Protein AF-A0A0S7EI94-F1 (afdb_monomer_lite)

Foldseek 3Di:
DAWEWDWDADAQKIKIFTHDPPDDDPPDDAQKWKWKDWLNHTDDIGSDRMDMDGCVVQAVIWMKMWIDGPPDIHIHDTDGDPHDHDFDDWDWDWDDDPNDIDIDTHGPPGPPPDDDDDDDDD

Structure (mmCIF, N/CA/C/O backbone):
data_AF-A0A0S7EI94-F1
#
_entry.id   AF-A0A0S7EI94-F1
#
loop_
_atom_site.group_PDB
_atom_site.id
_atom_site.type_symbol
_atom_site.label_atom_id
_atom_site.label_alt_id
_atom_site.label_comp_id
_atom_site.label_asym_id
_atom_site.label_entity_id
_atom_site.label_seq_id
_atom_site.pdbx_PDB_ins_code
_atom_site.Cartn_x
_atom_site.Cartn_y
_atom_site.Cartn_z
_atom_site.occupancy
_atom_site.B_iso_or_equiv
_atom_site.auth_seq_id
_atom_site.auth_comp_id
_atom_site.auth_asym_id
_atom_site.auth_atom_id
_atom_site.pdbx_PDB_model_num
ATOM 1 N N . MET A 1 1 ? 12.373 -4.201 -20.415 1.00 71.88 1 MET A N 1
ATOM 2 C CA . MET A 1 1 ? 11.201 -4.974 -19.938 1.00 71.88 1 MET A CA 1
ATOM 3 C C . MET A 1 1 ? 10.356 -4.086 -19.045 1.00 71.88 1 MET A C 1
ATOM 5 O O . MET A 1 1 ? 10.904 -3.179 -18.431 1.00 71.88 1 MET A O 1
ATOM 9 N N . LYS A 1 2 ? 9.044 -4.328 -18.988 1.00 90.31 2 LYS A N 1
ATOM 10 C CA . LYS A 1 2 ? 8.137 -3.613 -18.084 1.00 90.31 2 LYS A CA 1
ATOM 11 C C . LYS A 1 2 ? 8.452 -3.987 -16.623 1.00 90.31 2 LYS A C 1
ATOM 13 O O . LYS A 1 2 ? 8.572 -5.184 -16.357 1.00 90.31 2 LYS A O 1
ATOM 18 N N . PRO A 1 3 ? 8.615 -3.025 -15.697 1.00 94.88 3 PRO A N 1
ATOM 19 C CA . PRO A 1 3 ? 8.836 -3.340 -14.291 1.00 94.88 3 PRO A CA 1
ATOM 20 C C . PRO A 1 3 ? 7.562 -3.894 -13.641 1.00 94.88 3 PRO A C 1
ATOM 22 O O . PRO A 1 3 ? 6.445 -3.619 -14.080 1.00 94.88 3 PRO A O 1
ATOM 25 N N . THR A 1 4 ? 7.744 -4.663 -12.574 1.00 96.44 4 THR A N 1
ATOM 26 C CA . THR A 1 4 ? 6.676 -5.243 -11.757 1.00 96.44 4 THR A CA 1
ATOM 27 C C . THR A 1 4 ? 6.612 -4.523 -10.420 1.00 96.44 4 THR A C 1
ATOM 29 O O . THR A 1 4 ? 7.624 -4.388 -9.734 1.00 96.44 4 THR A O 1
ATOM 32 N N . LEU A 1 5 ? 5.419 -4.073 -10.043 1.00 96.44 5 LEU A N 1
ATOM 33 C CA . LEU A 1 5 ? 5.176 -3.480 -8.738 1.00 96.44 5 LEU A CA 1
ATOM 34 C C . LEU A 1 5 ? 4.792 -4.574 -7.737 1.00 96.44 5 LEU A C 1
ATOM 36 O O . LEU A 1 5 ? 3.815 -5.288 -7.943 1.00 96.44 5 LEU A O 1
ATOM 40 N N . ASN A 1 6 ? 5.540 -4.670 -6.643 1.00 96.69 6 ASN A N 1
ATOM 41 C CA . ASN A 1 6 ? 5.264 -5.553 -5.516 1.00 96.69 6 ASN A CA 1
ATOM 42 C C . ASN A 1 6 ? 4.826 -4.733 -4.299 1.00 96.69 6 ASN A C 1
ATOM 44 O O . ASN A 1 6 ? 5.319 -3.624 -4.087 1.00 96.69 6 ASN A O 1
ATOM 48 N N . ILE A 1 7 ? 3.907 -5.279 -3.502 1.00 96.19 7 ILE A N 1
ATOM 49 C CA . ILE A 1 7 ? 3.304 -4.603 -2.347 1.00 96.19 7 ILE A CA 1
ATOM 50 C C . ILE A 1 7 ? 3.431 -5.504 -1.120 1.00 96.19 7 ILE A C 1
ATOM 52 O O . ILE A 1 7 ? 2.994 -6.652 -1.149 1.00 96.19 7 ILE A O 1
ATOM 56 N N . THR A 1 8 ? 3.959 -4.956 -0.028 1.00 96.00 8 THR A N 1
ATOM 57 C CA . THR A 1 8 ? 4.065 -5.638 1.266 1.00 96.00 8 THR A CA 1
ATOM 58 C C . THR A 1 8 ? 3.458 -4.772 2.365 1.00 96.00 8 THR A C 1
ATOM 60 O O . THR A 1 8 ? 3.820 -3.606 2.510 1.00 96.00 8 THR A O 1
ATOM 63 N N . CYS A 1 9 ? 2.564 -5.341 3.173 1.00 93.69 9 CYS A N 1
ATOM 64 C CA . CYS A 1 9 ? 1.968 -4.656 4.321 1.00 93.69 9 CYS A CA 1
ATOM 65 C C . CYS A 1 9 ? 2.840 -4.846 5.574 1.00 93.69 9 CYS A C 1
ATOM 67 O O . CYS A 1 9 ? 3.188 -5.975 5.917 1.00 93.69 9 CYS A O 1
ATOM 69 N N . GLN A 1 10 ? 3.177 -3.760 6.272 1.00 90.19 10 GLN A N 1
ATOM 70 C CA . GLN A 1 10 ? 3.973 -3.767 7.503 1.00 90.19 10 GLN A CA 1
ATOM 71 C C . GLN A 1 10 ? 3.299 -2.907 8.576 1.00 90.19 10 GLN A C 1
ATOM 73 O O . GLN A 1 10 ? 3.543 -1.707 8.671 1.00 90.19 10 GLN A O 1
ATOM 78 N N . ALA A 1 11 ? 2.460 -3.527 9.410 1.00 84.88 11 ALA A N 1
ATOM 79 C CA . ALA A 1 11 ? 1.685 -2.833 10.440 1.00 84.88 11 ALA A CA 1
ATOM 80 C C . ALA A 1 11 ? 0.888 -1.642 9.861 1.00 84.88 11 ALA A C 1
ATOM 82 O O . ALA A 1 11 ? -0.055 -1.857 9.108 1.00 84.88 11 ALA A O 1
ATOM 83 N N . SER A 1 12 ? 1.254 -0.402 10.199 1.00 85.81 12 SER A N 1
ATOM 84 C CA . SER A 1 12 ? 0.624 0.831 9.697 1.00 85.81 12 SER A CA 1
ATOM 85 C C . SER A 1 12 ? 1.245 1.375 8.403 1.00 85.81 12 SER A C 1
ATOM 87 O O . SER A 1 12 ? 0.871 2.454 7.939 1.00 85.81 12 SER A O 1
ATOM 89 N N . GLU A 1 13 ? 2.220 0.673 7.832 1.00 93.06 13 GLU A N 1
ATOM 90 C CA . GLU A 1 13 ? 2.931 1.062 6.618 1.00 93.06 13 GLU A CA 1
ATOM 91 C C . GLU A 1 13 ? 2.695 0.066 5.478 1.00 93.06 13 GLU A C 1
ATOM 93 O O . GLU A 1 13 ? 2.433 -1.122 5.678 1.00 93.06 13 GLU A O 1
ATOM 98 N N . VAL A 1 14 ? 2.837 0.563 4.256 1.00 95.31 14 VAL A N 1
ATOM 99 C CA . VAL A 1 14 ? 2.880 -0.211 3.020 1.00 95.31 14 VAL A CA 1
ATOM 100 C C . VAL A 1 14 ? 4.228 0.036 2.367 1.00 95.31 14 VAL A C 1
ATOM 102 O O . VAL A 1 14 ? 4.662 1.182 2.214 1.00 95.31 14 VAL A O 1
ATOM 105 N N . VAL A 1 15 ? 4.900 -1.045 1.988 1.00 96.62 15 VAL A N 1
ATOM 106 C CA . VAL A 1 15 ? 6.159 -1.013 1.249 1.00 96.62 15 VAL A CA 1
ATOM 107 C C . VAL A 1 15 ? 5.873 -1.412 -0.189 1.00 96.62 15 VAL A C 1
ATOM 109 O O . VAL A 1 15 ? 5.463 -2.539 -0.460 1.00 96.62 15 VAL A O 1
ATOM 112 N N . PHE A 1 16 ? 6.103 -0.481 -1.105 1.00 96.62 16 PHE A N 1
ATOM 113 C CA . PHE A 1 16 ? 6.061 -0.719 -2.538 1.00 96.62 16 PHE A CA 1
ATOM 114 C C . PHE A 1 16 ? 7.476 -1.003 -3.036 1.00 96.62 16 PHE A C 1
ATOM 116 O O . PHE A 1 16 ? 8.393 -0.260 -2.693 1.00 96.62 16 PHE A O 1
ATOM 123 N N . THR A 1 17 ? 7.664 -2.030 -3.862 1.00 96.38 17 THR A N 1
ATOM 124 C CA . THR A 1 17 ? 8.963 -2.388 -4.453 1.00 96.38 17 THR A CA 1
ATOM 125 C C . THR A 1 17 ? 8.829 -2.511 -5.964 1.00 96.38 17 THR A C 1
ATOM 127 O O . THR A 1 17 ? 7.969 -3.235 -6.459 1.00 96.38 17 THR A O 1
ATOM 130 N N . CYS A 1 18 ? 9.682 -1.804 -6.702 1.00 95.00 18 CYS A N 1
ATOM 131 C CA . CYS A 1 18 ? 9.663 -1.775 -8.158 1.00 95.00 18 CYS A CA 1
ATOM 132 C C . CYS A 1 18 ? 10.709 -2.741 -8.726 1.00 95.00 18 CYS A C 1
ATOM 134 O O . CYS A 1 18 ? 11.880 -2.402 -8.887 1.00 95.00 18 CYS A O 1
ATOM 136 N N . SER A 1 19 ? 10.298 -3.970 -9.013 1.00 92.62 19 SER A N 1
ATOM 137 C CA . SER A 1 19 ? 11.186 -5.023 -9.498 1.00 92.62 19 SER A CA 1
ATOM 138 C C . SER A 1 19 ? 11.362 -4.950 -11.014 1.00 92.62 19 SER A C 1
ATOM 140 O O . SER A 1 19 ? 10.397 -4.841 -11.767 1.00 92.62 19 SER A O 1
ATOM 142 N N . HIS A 1 20 ? 12.600 -5.054 -11.486 1.00 87.81 20 HIS A N 1
ATOM 143 C CA . HIS A 1 20 ? 12.937 -5.116 -12.909 1.00 87.81 20 HIS A CA 1
ATOM 144 C C . HIS A 1 20 ? 14.135 -6.051 -13.119 1.00 87.81 20 HIS A C 1
ATOM 146 O O . HIS A 1 20 ? 14.827 -6.393 -12.161 1.00 87.81 20 HIS A O 1
ATOM 152 N N . ASN A 1 21 ? 14.337 -6.509 -14.355 1.00 82.00 21 ASN A N 1
ATOM 153 C CA . ASN A 1 21 ? 15.425 -7.411 -14.731 1.00 82.00 21 ASN A CA 1
ATOM 154 C C . ASN A 1 21 ? 16.240 -6.773 -15.874 1.00 82.00 21 ASN A C 1
ATOM 156 O O . ASN A 1 21 ? 15.625 -6.415 -16.888 1.00 82.00 21 ASN A O 1
ATOM 160 N N . PRO A 1 22 ? 17.578 -6.651 -15.761 1.00 75.44 22 PRO A N 1
ATOM 161 C CA . PRO A 1 22 ? 18.427 -7.022 -14.619 1.00 75.44 22 PRO A CA 1
ATOM 162 C C . PRO A 1 22 ? 18.276 -6.073 -13.426 1.00 75.44 22 PRO A C 1
ATOM 164 O O . PRO A 1 22 ? 18.252 -4.856 -13.600 1.00 75.44 22 PRO A O 1
ATOM 167 N N . GLN A 1 23 ? 18.226 -6.622 -12.207 1.00 72.25 23 GLN A N 1
ATOM 168 C CA . GLN A 1 23 ? 18.414 -5.793 -11.015 1.00 72.25 23 GLN A CA 1
ATOM 169 C C . GLN A 1 23 ? 19.837 -5.217 -11.021 1.00 72.25 23 GLN A C 1
ATOM 171 O O . GLN A 1 23 ? 20.759 -5.890 -11.490 1.00 72.25 23 GLN A O 1
ATOM 176 N N . PRO A 1 24 ? 20.033 -3.985 -10.519 1.00 67.19 24 PRO A N 1
ATOM 177 C CA . PRO A 1 24 ? 21.371 -3.432 -10.388 1.00 67.19 24 PRO A CA 1
ATOM 178 C C . PRO A 1 24 ? 22.190 -4.324 -9.448 1.00 67.19 24 PRO A C 1
ATOM 180 O O . PRO A 1 24 ? 21.876 -4.436 -8.267 1.00 67.19 24 PRO A O 1
ATOM 183 N N . ASP A 1 25 ? 23.212 -4.976 -9.998 1.00 61.69 25 ASP A N 1
ATOM 184 C CA . ASP A 1 25 ? 24.304 -5.568 -9.227 1.00 61.69 25 ASP A CA 1
ATOM 185 C C . ASP A 1 25 ? 25.191 -4.421 -8.708 1.00 61.69 25 ASP A C 1
ATOM 187 O O . ASP A 1 25 ? 25.255 -3.360 -9.340 1.00 61.69 25 ASP A O 1
ATOM 191 N N . ASP A 1 26 ? 25.916 -4.616 -7.603 1.00 59.00 26 ASP A N 1
ATOM 192 C CA . ASP A 1 26 ? 26.781 -3.596 -6.967 1.00 59.00 26 ASP A CA 1
ATOM 193 C C . ASP A 1 26 ? 27.885 -3.057 -7.912 1.00 59.00 26 ASP A C 1
ATOM 195 O O . ASP A 1 26 ? 28.641 -2.134 -7.593 1.00 59.00 26 ASP A O 1
ATOM 199 N N . ARG A 1 27 ? 27.984 -3.610 -9.125 1.00 54.12 27 ARG A N 1
ATOM 200 C CA . ARG A 1 27 ? 28.914 -3.233 -10.185 1.00 54.12 27 ARG A CA 1
ATOM 201 C C . ARG A 1 27 ? 28.225 -2.388 -11.264 1.00 54.12 27 ARG A C 1
ATOM 203 O O . ARG A 1 27 ? 27.767 -2.888 -12.282 1.00 54.12 27 ARG A O 1
ATOM 210 N N . LYS A 1 28 ? 28.264 -1.070 -11.049 1.00 55.22 28 LYS A N 1
ATOM 211 C CA . LYS A 1 28 ? 28.383 -0.001 -12.066 1.00 55.22 28 LYS A CA 1
ATOM 212 C C . LYS A 1 28 ? 27.455 -0.106 -13.296 1.00 55.22 28 LYS A C 1
ATOM 214 O O . LYS A 1 28 ? 27.926 -0.045 -14.430 1.00 55.22 28 LYS A O 1
ATOM 219 N N . TYR A 1 29 ? 26.143 -0.179 -13.080 1.00 57.03 29 TYR A N 1
ATOM 220 C CA . TYR A 1 29 ? 25.169 0.197 -14.114 1.00 57.03 29 TYR A CA 1
ATOM 221 C C . TYR A 1 29 ? 25.014 1.724 -14.184 1.00 57.03 29 TYR A C 1
ATOM 223 O O . TYR A 1 29 ? 25.197 2.419 -13.181 1.00 57.03 29 TYR A O 1
ATOM 231 N N . ASP A 1 30 ? 24.676 2.247 -15.370 1.00 63.47 30 ASP A N 1
ATOM 232 C CA . ASP A 1 30 ? 24.168 3.614 -15.544 1.00 63.47 30 ASP A CA 1
ATOM 233 C C . ASP A 1 30 ? 23.153 3.943 -14.445 1.00 63.47 30 ASP A C 1
ATOM 235 O O . ASP A 1 30 ? 22.328 3.096 -14.114 1.00 63.47 30 ASP A O 1
ATOM 239 N N . THR A 1 31 ? 23.201 5.154 -13.880 1.00 75.50 31 THR A N 1
ATOM 240 C CA . THR A 1 31 ? 22.317 5.576 -12.782 1.00 75.50 31 THR A CA 1
ATOM 241 C C . THR A 1 31 ? 20.852 5.273 -13.112 1.00 75.50 31 THR A C 1
ATOM 243 O O . THR A 1 31 ? 20.227 5.980 -13.908 1.00 75.50 31 THR A O 1
ATOM 246 N N . ILE A 1 32 ? 20.318 4.205 -12.514 1.00 85.38 32 ILE A N 1
ATOM 247 C CA . ILE A 1 32 ? 18.911 3.826 -12.621 1.00 85.38 32 ILE A CA 1
ATOM 248 C C . ILE A 1 32 ? 18.123 4.741 -11.693 1.00 85.38 32 ILE A C 1
ATOM 250 O O . ILE A 1 32 ? 18.463 4.888 -10.519 1.00 85.38 32 ILE A O 1
ATOM 254 N N . ASN A 1 33 ? 17.062 5.339 -12.223 1.00 90.00 33 ASN A N 1
ATOM 255 C CA . ASN A 1 33 ? 16.144 6.167 -11.460 1.00 90.00 33 ASN A CA 1
ATOM 256 C C . ASN A 1 33 ? 14.772 5.505 -11.395 1.00 90.00 33 ASN A C 1
ATOM 258 O O . ASN A 1 33 ? 14.291 4.936 -12.379 1.00 90.00 33 ASN A O 1
ATOM 262 N N . TYR A 1 34 ? 14.144 5.638 -10.234 1.00 93.31 34 TYR A N 1
ATOM 263 C CA . TYR A 1 34 ? 12.805 5.165 -9.940 1.00 93.31 34 TYR A CA 1
ATOM 264 C C . TYR A 1 34 ? 11.906 6.372 -9.708 1.00 93.31 34 TYR A C 1
ATOM 266 O O . TYR A 1 34 ? 12.133 7.181 -8.803 1.00 93.31 34 TYR A O 1
ATOM 274 N N . LYS A 1 35 ? 10.853 6.484 -10.512 1.00 95.38 35 LYS A N 1
ATOM 275 C CA . LYS A 1 35 ? 9.775 7.446 -10.288 1.00 95.38 35 LYS A CA 1
ATOM 276 C C . LYS A 1 35 ? 8.558 6.704 -9.772 1.00 95.38 35 LYS A C 1
ATOM 278 O O . LYS A 1 35 ? 8.189 5.661 -10.305 1.00 95.38 35 LYS A O 1
ATOM 283 N N . TRP A 1 36 ? 7.924 7.268 -8.762 1.00 96.75 36 TRP A N 1
ATOM 284 C CA . TRP A 1 36 ? 6.736 6.713 -8.136 1.00 96.75 36 TRP A CA 1
ATOM 285 C C . TRP A 1 36 ? 5.551 7.613 -8.411 1.00 96.75 36 TRP A C 1
ATOM 287 O O . TRP A 1 36 ? 5.650 8.837 -8.288 1.00 96.75 36 TRP A O 1
ATOM 297 N N . PHE A 1 37 ? 4.432 6.993 -8.752 1.00 96.88 37 PHE A N 1
ATOM 298 C CA . PHE A 1 37 ? 3.202 7.673 -9.106 1.00 96.88 37 PHE A CA 1
ATOM 299 C C . PHE A 1 37 ? 2.069 7.169 -8.229 1.00 96.88 37 PHE A C 1
ATOM 301 O O . PHE A 1 37 ? 1.951 5.968 -7.997 1.00 96.88 37 PHE A O 1
ATOM 308 N N . GLN A 1 38 ? 1.228 8.091 -7.785 1.00 96.12 38 GLN A N 1
ATOM 309 C CA . GLN A 1 38 ? -0.005 7.818 -7.065 1.00 96.12 38 GLN A CA 1
ATOM 310 C C . GLN A 1 38 ? -1.126 8.570 -7.770 1.00 96.12 38 GLN A C 1
ATOM 312 O O . GLN A 1 38 ? -1.036 9.785 -7.940 1.00 96.12 38 GLN A O 1
ATOM 317 N N . ASN A 1 39 ? -2.152 7.846 -8.219 1.00 94.75 39 ASN A N 1
ATOM 318 C CA . ASN A 1 39 ? -3.213 8.394 -9.068 1.00 94.75 39 ASN A CA 1
ATOM 319 C C . ASN A 1 39 ? -2.647 9.195 -10.261 1.00 94.75 39 ASN A C 1
ATOM 321 O O . ASN A 1 39 ? -2.985 10.357 -10.475 1.00 94.75 39 ASN A O 1
ATOM 325 N N . ASP A 1 40 ? -1.670 8.589 -10.946 1.00 92.50 40 ASP A N 1
ATOM 326 C CA . ASP A 1 40 ? -0.901 9.154 -12.067 1.00 92.50 40 ASP A CA 1
ATOM 327 C C . ASP A 1 40 ? -0.092 10.429 -11.793 1.00 92.50 40 ASP A C 1
ATOM 329 O O . ASP A 1 40 ? 0.640 10.897 -12.666 1.00 92.50 40 ASP A O 1
ATOM 333 N N . SER A 1 41 ? -0.113 10.935 -10.562 1.00 94.81 41 SER A N 1
ATOM 334 C CA . SER A 1 41 ? 0.694 12.073 -10.134 1.00 94.81 41 SER A CA 1
ATOM 335 C C . SER A 1 41 ? 2.024 11.596 -9.559 1.00 94.81 41 SER A C 1
ATOM 337 O O . SER A 1 41 ? 2.062 10.686 -8.730 1.00 94.81 41 SER A O 1
ATOM 339 N N . MET A 1 42 ? 3.134 12.201 -9.989 1.00 95.00 42 MET A N 1
ATOM 340 C CA . MET A 1 42 ? 4.460 11.854 -9.474 1.00 95.00 42 MET A CA 1
ATOM 341 C C . MET A 1 42 ? 4.596 12.292 -8.012 1.00 95.00 42 MET A C 1
ATOM 343 O O . MET A 1 42 ? 4.432 13.466 -7.693 1.00 95.00 42 MET A O 1
ATOM 347 N N . ILE A 1 43 ? 4.941 11.350 -7.137 1.00 94.44 43 ILE A N 1
ATOM 348 C CA . ILE A 1 43 ? 5.091 11.573 -5.690 1.00 94.44 43 ILE A CA 1
ATOM 349 C C . ILE A 1 43 ? 6.524 11.379 -5.190 1.00 94.44 43 ILE A C 1
ATOM 351 O O . ILE A 1 43 ? 6.832 11.730 -4.052 1.00 94.44 43 ILE A O 1
ATOM 355 N N . SER A 1 44 ? 7.394 10.778 -6.002 1.00 92.25 44 SER A N 1
ATOM 356 C CA . SER A 1 44 ? 8.808 10.590 -5.679 1.00 92.25 44 SER A CA 1
ATOM 357 C C . SER A 1 44 ? 9.622 10.329 -6.946 1.00 92.25 44 SER A C 1
ATOM 359 O O . SER A 1 44 ? 9.128 9.709 -7.887 1.00 92.25 44 SER A O 1
ATOM 361 N N . ASN A 1 45 ? 10.875 10.778 -6.952 1.00 89.31 45 ASN A N 1
ATOM 362 C CA . ASN A 1 45 ? 11.874 10.485 -7.976 1.00 89.31 45 ASN A CA 1
ATOM 363 C C . ASN A 1 45 ? 13.222 10.287 -7.275 1.00 89.31 45 ASN A C 1
ATOM 365 O O . ASN A 1 45 ? 13.807 11.258 -6.791 1.00 89.31 45 ASN A O 1
ATOM 369 N N . ARG A 1 46 ? 13.651 9.033 -7.127 1.00 83.06 46 ARG A N 1
ATOM 370 C CA . ARG A 1 46 ? 14.810 8.646 -6.312 1.00 83.06 46 ARG A CA 1
ATOM 371 C C . ARG A 1 46 ? 15.518 7.426 -6.898 1.00 83.06 46 ARG A C 1
ATOM 373 O O . ARG A 1 46 ? 15.057 6.828 -7.864 1.00 83.06 46 ARG A O 1
ATOM 380 N N . THR A 1 47 ? 16.642 7.045 -6.305 1.00 83.62 47 THR A N 1
ATOM 381 C CA . THR A 1 47 ? 17.394 5.839 -6.678 1.00 83.62 47 THR A CA 1
ATOM 382 C C . THR A 1 47 ? 16.956 4.599 -5.896 1.00 83.62 47 THR A C 1
ATOM 384 O O . THR A 1 47 ? 17.407 3.498 -6.211 1.00 83.62 47 THR A O 1
ATOM 387 N N . GLU A 1 48 ? 16.074 4.736 -4.897 1.00 87.62 48 GLU A N 1
ATOM 388 C CA . GLU A 1 48 ? 15.617 3.586 -4.123 1.00 87.62 48 GLU A CA 1
ATOM 389 C C . GLU A 1 48 ? 14.569 2.766 -4.886 1.00 87.62 48 GLU A C 1
ATOM 391 O O . GLU A 1 48 ? 13.544 3.274 -5.348 1.00 87.62 48 GLU A O 1
ATOM 396 N N . ILE A 1 49 ? 14.804 1.454 -4.932 1.00 91.81 49 ILE A N 1
ATOM 397 C CA . ILE A 1 49 ? 13.894 0.463 -5.520 1.00 91.81 49 ILE A CA 1
ATOM 398 C C . ILE A 1 49 ? 12.579 0.313 -4.741 1.00 91.81 49 ILE A C 1
ATOM 400 O O . ILE A 1 49 ? 11.604 -0.223 -5.270 1.00 91.81 49 ILE A O 1
ATOM 404 N N . SER A 1 50 ? 12.543 0.779 -3.489 1.00 94.38 50 SER A N 1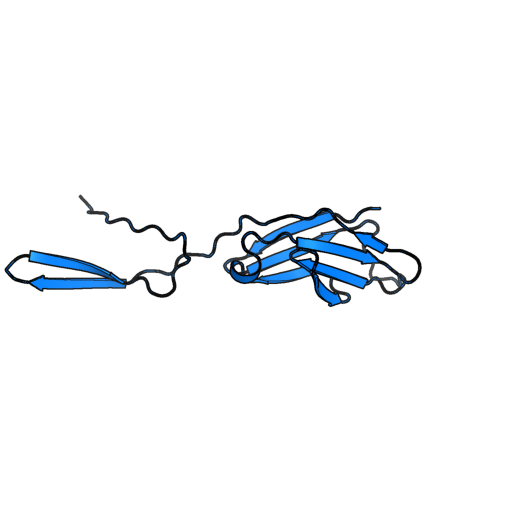
ATOM 405 C CA . SER A 1 50 ? 11.392 0.647 -2.600 1.00 94.38 50 SER A CA 1
ATOM 406 C C . SER A 1 50 ? 10.961 1.990 -2.021 1.00 94.38 50 SER A C 1
ATOM 408 O O . SER A 1 50 ? 11.797 2.806 -1.641 1.00 94.38 50 SER A O 1
ATOM 410 N N . MET A 1 51 ? 9.650 2.182 -1.882 1.00 94.81 51 MET A N 1
ATOM 411 C CA . MET A 1 51 ? 9.033 3.345 -1.247 1.00 94.81 51 MET A CA 1
ATOM 412 C C . MET A 1 51 ? 8.109 2.891 -0.115 1.00 94.81 51 MET A C 1
ATOM 414 O O . MET A 1 51 ? 7.255 2.027 -0.310 1.00 94.81 51 MET A O 1
ATOM 418 N N . LYS A 1 52 ? 8.254 3.507 1.062 1.00 95.12 52 LYS A N 1
ATOM 419 C CA . LYS A 1 52 ? 7.358 3.300 2.206 1.00 95.12 52 LYS A CA 1
ATOM 420 C C . LYS A 1 52 ? 6.334 4.425 2.305 1.00 95.12 52 LYS A C 1
ATOM 422 O O . LYS A 1 52 ? 6.686 5.590 2.119 1.00 95.12 52 LYS A O 1
ATOM 427 N N . ARG A 1 53 ? 5.085 4.081 2.613 1.00 94.31 53 ARG A N 1
ATOM 428 C CA . ARG A 1 53 ? 3.972 5.015 2.852 1.00 94.31 53 ARG A CA 1
ATOM 429 C C . ARG A 1 53 ? 3.106 4.522 3.998 1.00 94.31 53 ARG A C 1
ATOM 431 O O . ARG A 1 53 ? 3.077 3.326 4.268 1.00 94.31 53 ARG A O 1
ATOM 438 N N . LYS A 1 54 ? 2.369 5.418 4.653 1.00 92.25 54 LYS A N 1
ATOM 439 C CA . LYS A 1 54 ? 1.323 4.988 5.592 1.00 92.25 54 LYS A CA 1
ATOM 440 C C . LYS A 1 54 ? 0.170 4.349 4.822 1.00 92.25 54 LYS A C 1
ATOM 442 O O . LYS A 1 54 ? -0.157 4.794 3.720 1.00 92.25 54 LYS A O 1
ATOM 447 N N . VAL A 1 55 ? -0.484 3.357 5.426 1.00 91.12 55 VAL A N 1
ATOM 448 C CA . VAL A 1 55 ? -1.678 2.715 4.846 1.00 91.12 55 VAL A CA 1
ATOM 449 C C . VAL A 1 55 ? -2.736 3.769 4.505 1.00 91.12 55 VAL A C 1
ATOM 451 O O . VAL A 1 55 ? -3.220 3.797 3.377 1.00 91.12 55 VAL A O 1
ATOM 454 N N . ALA A 1 56 ? -3.019 4.703 5.420 1.00 88.12 56 ALA A N 1
ATOM 455 C CA . ALA A 1 56 ? -4.003 5.764 5.199 1.00 88.12 56 ALA A CA 1
ATOM 456 C C . ALA A 1 56 ? -3.681 6.698 4.012 1.00 88.12 56 ALA A C 1
ATOM 458 O O . ALA A 1 56 ? -4.592 7.184 3.352 1.00 88.12 56 ALA A O 1
ATOM 459 N N . GLU A 1 57 ? -2.400 6.932 3.701 1.00 90.38 57 GLU A N 1
ATOM 460 C CA . GLU A 1 57 ? -1.983 7.838 2.615 1.00 90.38 57 GLU A CA 1
ATOM 461 C C . GLU A 1 57 ? -2.209 7.248 1.220 1.00 90.38 57 GLU A C 1
ATOM 463 O O . GLU A 1 57 ? -2.274 7.993 0.245 1.00 90.38 57 GLU A O 1
ATOM 468 N N . THR A 1 58 ? -2.278 5.919 1.112 1.00 91.88 58 THR A N 1
ATOM 469 C CA . THR A 1 58 ? -2.344 5.197 -0.172 1.00 91.88 58 THR A CA 1
ATOM 470 C C . THR A 1 58 ? -3.572 4.289 -0.298 1.00 91.88 58 THR A C 1
ATOM 472 O O . THR A 1 58 ? -3.766 3.649 -1.333 1.00 91.88 58 THR A O 1
ATOM 475 N N . LYS A 1 59 ? -4.458 4.297 0.710 1.00 89.50 59 LYS A N 1
ATOM 476 C CA . LYS A 1 59 ? -5.700 3.515 0.750 1.00 89.50 59 LYS A CA 1
ATOM 477 C C . LYS A 1 59 ? -6.569 3.827 -0.467 1.00 89.50 59 LYS A C 1
ATOM 479 O O . LYS A 1 59 ? -6.938 4.975 -0.690 1.00 89.50 59 LYS A O 1
ATOM 484 N N . ASN A 1 60 ? -6.917 2.790 -1.231 1.00 89.50 60 ASN A N 1
ATOM 485 C CA . ASN A 1 60 ? -7.717 2.879 -2.461 1.00 89.50 60 ASN A CA 1
ATOM 486 C C . ASN A 1 60 ? -7.122 3.778 -3.562 1.00 89.50 60 ASN A C 1
ATOM 488 O O . ASN A 1 60 ? -7.835 4.153 -4.490 1.00 89.50 60 ASN A O 1
ATOM 492 N N . LEU A 1 61 ? -5.833 4.124 -3.485 1.00 93.94 61 LEU A N 1
ATOM 493 C CA . LEU A 1 61 ? -5.177 4.972 -4.475 1.00 93.94 61 LEU A CA 1
ATOM 494 C C . LEU A 1 61 ? -4.235 4.117 -5.332 1.00 93.94 61 LEU A C 1
ATOM 496 O O . LEU A 1 61 ? -3.382 3.416 -4.782 1.00 93.94 61 LEU A O 1
ATOM 500 N N . PRO A 1 62 ? -4.382 4.130 -6.671 1.00 96.94 62 PRO A N 1
ATOM 501 C CA . PRO A 1 62 ? -3.549 3.316 -7.543 1.00 96.94 62 PRO A CA 1
ATOM 502 C C . PRO A 1 62 ? -2.112 3.838 -7.537 1.00 96.94 62 PRO A C 1
ATOM 504 O O . PRO A 1 62 ? -1.874 5.036 -7.711 1.00 96.94 62 PRO A O 1
ATOM 507 N N . VAL A 1 63 ? -1.156 2.929 -7.366 1.00 97.44 63 VAL A N 1
ATOM 508 C CA . VAL A 1 63 ? 0.280 3.214 -7.354 1.00 97.44 63 VAL A CA 1
ATOM 509 C C . VAL A 1 63 ? 0.947 2.512 -8.528 1.00 97.44 63 VAL A C 1
ATOM 511 O O . VAL A 1 63 ? 0.653 1.353 -8.802 1.00 97.44 63 VAL A O 1
ATOM 514 N N . SER A 1 64 ? 1.864 3.194 -9.211 1.00 97.25 64 SER A N 1
ATOM 515 C CA . SER A 1 64 ? 2.760 2.602 -10.215 1.00 97.25 64 SER A CA 1
ATOM 516 C C . SER A 1 64 ? 4.175 3.148 -10.071 1.00 97.25 64 SER A C 1
ATOM 518 O O . SER A 1 64 ? 4.402 4.201 -9.468 1.00 97.25 64 SER A O 1
ATOM 520 N N . CYS A 1 65 ? 5.140 2.426 -10.633 1.00 96.69 65 CYS A N 1
ATOM 521 C CA . CYS A 1 65 ? 6.529 2.854 -10.691 1.00 96.69 65 CYS A CA 1
ATOM 522 C C . CYS A 1 65 ? 7.034 2.905 -12.136 1.00 96.69 65 CYS A C 1
ATOM 524 O O . CYS A 1 65 ? 6.640 2.100 -12.975 1.00 96.69 65 CYS A O 1
ATOM 526 N N . GLU A 1 66 ? 7.921 3.848 -12.433 1.00 95.50 66 GLU A N 1
ATOM 527 C CA . GLU A 1 66 ? 8.679 3.915 -13.681 1.00 95.50 66 GLU A CA 1
ATOM 528 C C . GLU A 1 66 ? 10.160 3.740 -13.371 1.00 95.50 66 GLU A C 1
ATOM 530 O O . GLU A 1 66 ? 10.702 4.428 -12.506 1.00 95.50 66 GLU A O 1
ATOM 535 N N . VAL A 1 67 ? 10.804 2.828 -14.093 1.00 93.31 67 VAL A N 1
ATOM 536 C CA . VAL A 1 67 ? 12.246 2.587 -14.019 1.00 93.31 67 VAL A CA 1
ATOM 537 C C . VAL A 1 67 ? 12.866 3.088 -15.308 1.00 93.31 67 VAL A C 1
ATOM 539 O O . VAL A 1 67 ? 12.382 2.757 -16.392 1.00 93.31 67 VAL A O 1
ATOM 542 N N . GLY A 1 68 ? 13.938 3.866 -15.209 1.00 90.19 68 GLY A N 1
ATOM 543 C CA . GLY A 1 68 ? 14.645 4.346 -16.389 1.00 90.19 68 GLY A CA 1
ATOM 544 C C . GLY A 1 68 ? 16.108 4.682 -16.150 1.00 90.19 68 GLY A C 1
ATOM 545 O O . GLY A 1 68 ? 16.558 4.850 -15.018 1.00 90.19 68 GLY A O 1
ATOM 546 N N . ASN A 1 69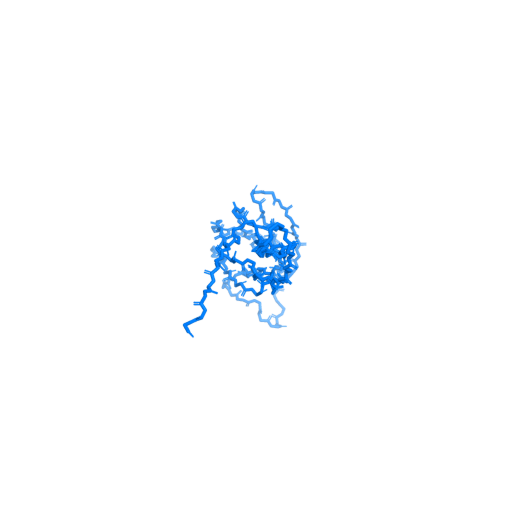 ? 16.838 4.798 -17.252 1.00 86.81 69 ASN A N 1
ATOM 547 C CA . ASN A 1 69 ? 18.208 5.298 -17.325 1.00 86.81 69 ASN A CA 1
ATOM 548 C C . ASN A 1 69 ? 18.255 6.520 -18.265 1.00 86.81 69 ASN A C 1
ATOM 550 O O . ASN A 1 69 ? 17.219 7.076 -18.628 1.00 86.81 69 ASN A O 1
ATOM 554 N N . LYS A 1 70 ? 19.451 6.957 -18.678 1.00 84.44 70 LYS A N 1
ATOM 555 C CA . LYS A 1 70 ? 19.610 8.099 -19.602 1.00 84.44 70 LYS A CA 1
ATOM 556 C C . LYS A 1 70 ? 19.020 7.868 -21.001 1.00 84.44 70 LYS A C 1
ATOM 558 O O . LYS A 1 70 ? 18.878 8.827 -21.749 1.00 84.44 70 LYS A O 1
ATOM 563 N N . VAL A 1 71 ? 18.728 6.620 -21.365 1.00 86.75 71 VAL A N 1
ATOM 564 C CA . VAL A 1 71 ? 18.346 6.220 -22.727 1.00 86.75 71 VAL A CA 1
ATOM 565 C C . VAL A 1 71 ? 16.858 5.892 -22.824 1.00 86.75 71 VAL A C 1
ATOM 567 O O . VAL A 1 71 ? 16.223 6.215 -23.822 1.00 86.75 71 VAL A O 1
ATOM 570 N N . SER A 1 72 ? 16.290 5.234 -21.813 1.00 89.12 72 SER A N 1
ATOM 571 C CA . SER A 1 72 ? 14.914 4.733 -21.865 1.00 89.12 72 SER A CA 1
ATOM 572 C C . SER A 1 72 ? 14.286 4.605 -20.482 1.00 89.12 72 SER A C 1
ATOM 574 O O . SER A 1 72 ? 14.991 4.516 -19.474 1.00 89.12 72 SER A O 1
ATOM 576 N N . SER A 1 73 ? 12.954 4.545 -20.449 1.00 92.62 73 SER A N 1
ATOM 577 C CA . SER A 1 73 ? 12.182 4.209 -19.257 1.00 92.62 73 SER A CA 1
ATOM 578 C C . SER A 1 73 ? 10.983 3.319 -19.587 1.00 92.62 73 SER A C 1
ATOM 580 O O . SER A 1 73 ? 10.514 3.263 -20.725 1.00 92.62 73 SER A O 1
ATOM 582 N N . ALA A 1 74 ? 10.502 2.591 -18.582 1.00 95.00 74 ALA A N 1
ATOM 583 C CA . ALA A 1 74 ? 9.301 1.770 -18.663 1.00 95.00 74 ALA A CA 1
ATOM 584 C C . ALA A 1 74 ? 8.512 1.856 -17.354 1.00 95.00 74 ALA A C 1
ATOM 586 O O . ALA A 1 74 ? 9.095 1.826 -16.269 1.00 95.00 74 ALA A O 1
ATOM 587 N N . ARG A 1 75 ? 7.182 1.930 -17.461 1.00 96.06 75 ARG A N 1
ATOM 588 C CA . ARG A 1 75 ? 6.261 2.056 -16.325 1.00 96.06 75 ARG A CA 1
ATOM 589 C C . ARG A 1 75 ? 5.517 0.749 -16.051 1.00 96.06 75 ARG A C 1
ATOM 591 O O . ARG A 1 75 ? 5.139 0.043 -16.985 1.00 96.06 75 ARG A O 1
ATOM 598 N N . SER A 1 76 ? 5.345 0.416 -14.775 1.00 97.44 76 SER A N 1
ATOM 599 C CA . SER A 1 76 ? 4.606 -0.760 -14.315 1.00 97.44 76 SER A CA 1
ATOM 600 C C . SER A 1 76 ? 3.108 -0.597 -14.554 1.00 97.44 76 SER A C 1
ATOM 602 O O . SER A 1 76 ? 2.620 0.504 -14.811 1.00 97.44 76 SER A O 1
ATOM 604 N N . ASP A 1 77 ? 2.362 -1.689 -14.395 1.00 97.00 77 ASP A N 1
ATOM 605 C CA . ASP A 1 77 ? 0.928 -1.574 -14.134 1.00 97.00 77 ASP A CA 1
ATOM 606 C C . ASP A 1 77 ? 0.681 -0.855 -12.806 1.00 97.00 77 ASP A C 1
ATOM 608 O O . ASP A 1 77 ? 1.531 -0.870 -11.904 1.00 97.00 77 ASP A O 1
ATOM 612 N N . SER A 1 78 ? -0.479 -0.211 -12.709 1.00 96.75 78 SER A N 1
ATOM 613 C CA . SER A 1 78 ? -0.941 0.408 -11.473 1.00 96.75 78 SER A CA 1
ATOM 614 C C . SER A 1 78 ? -1.656 -0.621 -10.601 1.00 96.75 78 SER A C 1
ATOM 616 O O . SER A 1 78 ? -2.496 -1.372 -11.093 1.00 96.75 78 SER A O 1
ATOM 618 N N . LEU A 1 79 ? -1.3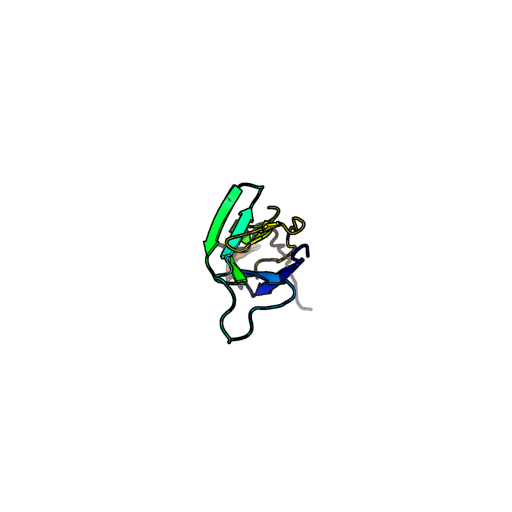53 -0.631 -9.303 1.00 96.50 79 LEU A N 1
ATOM 619 C CA . LEU A 1 79 ? -1.968 -1.517 -8.315 1.00 96.50 79 LEU A CA 1
ATOM 620 C C . LEU A 1 79 ? -2.468 -0.729 -7.104 1.00 96.50 79 LEU A C 1
ATOM 622 O O . LEU A 1 79 ? -1.853 0.249 -6.681 1.00 96.50 79 LEU A O 1
ATOM 626 N N . THR A 1 80 ? -3.563 -1.196 -6.512 1.00 96.19 80 THR A N 1
ATOM 627 C CA . THR A 1 80 ? -4.055 -0.763 -5.198 1.00 96.19 80 THR A CA 1
ATOM 628 C C . THR A 1 80 ? -3.740 -1.834 -4.160 1.00 96.19 80 THR A C 1
ATOM 630 O O . THR A 1 80 ? -3.825 -3.025 -4.461 1.00 96.19 80 THR A O 1
ATOM 633 N N . HIS A 1 81 ? -3.418 -1.441 -2.929 1.00 93.44 81 HIS A N 1
ATOM 634 C CA . HIS A 1 81 ? -3.214 -2.394 -1.838 1.00 93.44 81 HIS A CA 1
ATOM 635 C C . HIS A 1 81 ? -4.498 -2.641 -1.040 1.00 93.44 81 HIS A C 1
ATOM 637 O O . HIS A 1 81 ? -5.372 -1.781 -0.956 1.00 93.44 81 HIS A O 1
ATOM 643 N N . THR A 1 82 ? -4.554 -3.785 -0.359 1.00 91.06 82 THR A N 1
ATOM 644 C CA . THR A 1 82 ? -5.606 -4.139 0.610 1.00 91.06 82 THR A CA 1
ATOM 645 C C . THR A 1 82 ? -5.085 -4.172 2.050 1.00 91.06 82 THR A C 1
ATOM 647 O O . THR A 1 82 ? -5.711 -4.771 2.918 1.00 91.06 82 THR A O 1
ATOM 650 N N . CYS A 1 83 ? -3.917 -3.568 2.316 1.00 90.94 83 CYS A N 1
ATOM 651 C CA . CYS A 1 83 ? -3.371 -3.453 3.670 1.00 90.94 83 CYS A CA 1
ATOM 652 C C . CYS A 1 83 ? -4.371 -2.776 4.620 1.00 90.94 83 CYS A C 1
ATOM 654 O O . CYS A 1 83 ? -4.967 -1.759 4.263 1.00 90.94 83 CYS A O 1
ATOM 656 N N . ILE A 1 84 ? -4.512 -3.338 5.820 1.00 86.19 84 ILE A N 1
ATOM 657 C CA . ILE A 1 84 ? -5.432 -2.879 6.867 1.00 86.19 84 ILE A CA 1
ATOM 658 C C . ILE A 1 84 ? -4.598 -2.315 8.013 1.00 86.19 84 ILE A C 1
ATOM 660 O O . ILE A 1 84 ? -3.591 -2.912 8.401 1.00 86.19 84 ILE A O 1
ATOM 664 N N . GLU A 1 85 ? -5.010 -1.173 8.556 1.00 86.06 85 GLU A N 1
ATOM 665 C CA . GLU A 1 85 ? -4.364 -0.620 9.742 1.00 86.06 85 GLU A CA 1
ATOM 666 C C . GLU A 1 85 ? -4.705 -1.466 10.978 1.00 86.06 85 GLU A C 1
ATOM 668 O O . GLU A 1 85 ? -5.855 -1.867 11.164 1.00 86.06 85 GLU A O 1
ATOM 673 N N . PRO A 1 86 ? -3.729 -1.756 11.852 1.00 85.75 86 PRO A N 1
ATOM 674 C CA . PRO A 1 86 ? -3.998 -2.514 13.060 1.00 85.75 86 PRO A CA 1
ATOM 675 C C . PRO A 1 86 ? -4.915 -1.725 14.000 1.00 85.75 86 PRO A C 1
ATOM 677 O O . PRO A 1 86 ? -4.712 -0.533 14.243 1.00 85.75 86 PRO A O 1
ATOM 680 N N . VAL A 1 87 ? -5.890 -2.417 14.590 1.00 87.44 87 VAL A N 1
ATOM 681 C CA . VAL A 1 87 ? -6.715 -1.847 15.658 1.00 87.44 87 VAL A CA 1
ATOM 682 C C . VAL A 1 87 ? -5.883 -1.648 16.922 1.00 87.44 87 VAL A C 1
ATOM 684 O O . VAL A 1 87 ? -5.054 -2.484 17.293 1.00 87.44 87 VAL A O 1
ATOM 687 N N . LYS A 1 88 ? -6.114 -0.536 17.619 1.00 87.75 88 LYS A N 1
ATOM 688 C CA . LYS A 1 88 ? -5.502 -0.284 18.929 1.00 87.75 88 LYS A CA 1
ATOM 689 C C . LYS A 1 88 ? -6.340 -0.956 20.010 1.00 87.75 88 LYS A C 1
ATOM 691 O O . LYS A 1 88 ? -7.559 -1.050 19.881 1.00 87.75 88 LYS A O 1
ATOM 696 N N . LYS A 1 89 ? -5.715 -1.386 21.107 1.00 88.81 89 LYS A N 1
ATOM 697 C CA . LYS A 1 89 ? -6.450 -1.942 22.251 1.00 88.81 89 LYS A CA 1
ATOM 698 C C . LYS A 1 89 ? -7.435 -0.888 22.794 1.00 88.81 89 LYS A C 1
ATOM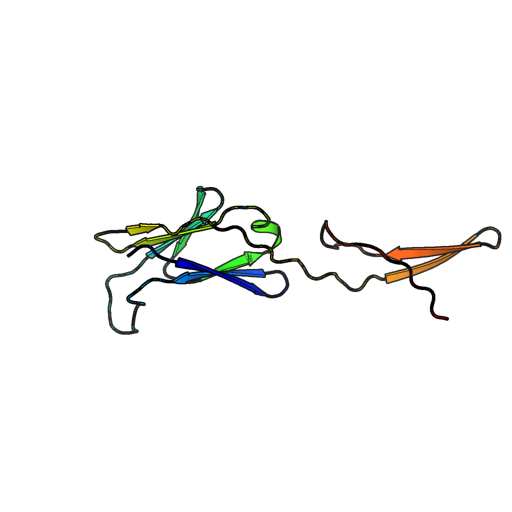 700 O O . LYS A 1 89 ? -6.970 0.172 23.215 1.00 88.81 89 LYS A O 1
ATOM 705 N N . PRO A 1 90 ? -8.757 -1.145 22.796 1.00 91.56 90 PRO A N 1
ATOM 706 C CA . PRO A 1 90 ? -9.719 -0.202 23.348 1.00 91.56 90 PRO A CA 1
ATOM 707 C C . PRO A 1 90 ? -9.690 -0.215 24.882 1.00 91.56 90 PRO A C 1
ATOM 709 O O . PRO A 1 90 ? -9.319 -1.210 25.511 1.00 91.56 90 PRO A O 1
ATOM 712 N N . GLY A 1 91 ? -10.107 0.897 25.481 1.00 91.50 91 GLY A N 1
ATOM 713 C CA . GLY A 1 91 ? -10.440 0.984 26.899 1.00 91.50 91 GLY A CA 1
ATOM 714 C C . GLY A 1 91 ? -11.895 0.595 27.159 1.00 91.50 91 GLY A C 1
ATOM 715 O O . GLY A 1 91 ? -12.735 0.626 26.258 1.00 91.50 91 GLY A O 1
ATOM 716 N N . ILE A 1 92 ? -12.202 0.266 28.411 1.00 92.62 92 ILE A N 1
ATOM 717 C CA . ILE A 1 92 ? -13.569 0.044 28.880 1.00 92.62 92 ILE A CA 1
ATOM 718 C C . ILE A 1 92 ? -13.840 0.958 30.072 1.00 92.62 92 ILE A C 1
ATOM 720 O O . ILE A 1 92 ? -13.005 1.065 30.969 1.00 92.62 92 ILE A O 1
ATOM 724 N N . ASN A 1 93 ? -14.989 1.626 30.074 1.00 94.75 93 ASN A N 1
ATOM 725 C CA . ASN A 1 93 ? -15.491 2.359 31.232 1.00 94.75 93 ASN A CA 1
ATOM 726 C C . ASN A 1 93 ? -16.907 1.881 31.569 1.00 94.75 93 ASN A C 1
ATOM 728 O O . ASN A 1 93 ? -17.650 1.486 30.671 1.00 94.75 93 ASN A O 1
ATOM 732 N N . GLY A 1 94 ? -17.268 1.919 32.848 1.00 94.31 94 GLY A N 1
ATOM 733 C CA . GLY A 1 94 ? -18.583 1.539 33.346 1.00 94.31 94 GLY A CA 1
ATOM 734 C C . GLY A 1 94 ? -19.134 2.623 34.259 1.00 94.31 94 GLY A C 1
ATOM 735 O O . GLY A 1 94 ? -18.441 3.066 35.173 1.00 94.31 94 GLY A O 1
ATOM 736 N N . THR A 1 95 ? -20.371 3.047 34.028 1.00 96.69 95 THR A N 1
ATOM 737 C CA . THR A 1 95 ? -21.074 3.980 34.912 1.00 96.69 95 THR A CA 1
ATOM 738 C C . THR A 1 95 ? -22.401 3.389 35.357 1.00 96.69 95 THR A C 1
ATOM 740 O O . THR A 1 95 ? -23.101 2.744 34.578 1.00 96.69 95 THR A O 1
ATOM 743 N N . CYS A 1 96 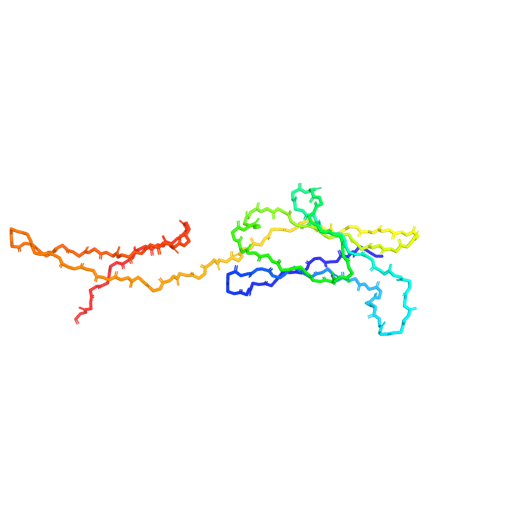? -22.747 3.603 36.625 1.00 96.25 96 CYS A N 1
ATOM 744 C CA . CYS A 1 96 ? -24.038 3.200 37.169 1.00 96.25 96 CYS A CA 1
ATOM 745 C C . CYS A 1 96 ? -24.999 4.385 37.099 1.00 96.25 96 CYS A C 1
ATOM 747 O O . CYS A 1 96 ? -24.666 5.474 37.572 1.00 96.25 96 CYS A O 1
ATOM 749 N N . LYS A 1 97 ? -26.190 4.176 36.542 1.00 95.62 97 LYS A N 1
ATOM 750 C CA . LYS A 1 97 ? -27.257 5.177 36.529 1.00 95.62 97 LYS A CA 1
ATOM 751 C C . LYS A 1 97 ? -28.597 4.483 36.727 1.00 95.62 97 LYS A C 1
ATOM 753 O O . LYS A 1 97 ? -28.885 3.531 36.020 1.00 95.62 97 LYS A O 1
ATOM 758 N N . ASP A 1 98 ? -29.380 4.936 37.705 1.00 91.31 98 ASP A N 1
ATOM 759 C CA . ASP A 1 98 ? -30.740 4.441 37.965 1.00 91.31 98 ASP A CA 1
ATOM 760 C C . ASP A 1 98 ? -30.845 2.898 38.054 1.00 91.31 98 ASP A C 1
ATOM 762 O O . ASP A 1 98 ? -31.814 2.292 37.614 1.00 91.31 98 ASP A O 1
ATOM 766 N N . SER A 1 99 ? -29.846 2.256 38.676 1.00 93.00 99 SER A N 1
ATOM 767 C CA . SER A 1 99 ? -29.690 0.789 38.800 1.00 93.00 99 SER A CA 1
ATOM 768 C C . SER A 1 99 ? -29.294 0.030 37.521 1.00 93.00 99 SER A C 1
ATOM 770 O O . SER A 1 99 ? -29.219 -1.197 37.545 1.00 93.00 99 SER A O 1
ATOM 772 N N . GLU A 1 100 ? -28.965 0.726 36.434 1.00 95.56 100 GLU A N 1
ATOM 773 C CA . GLU A 1 100 ? -28.403 0.147 35.211 1.00 95.56 100 GLU A CA 1
ATOM 774 C C . GLU A 1 100 ? -26.881 0.362 35.142 1.00 95.56 100 GLU A C 1
ATOM 776 O O . GLU A 1 100 ? -26.366 1.419 35.522 1.00 95.56 100 GLU A O 1
ATOM 781 N N . LEU A 1 101 ? -26.148 -0.641 34.640 1.00 93.62 101 LEU A N 1
ATOM 782 C CA . LEU A 1 101 ? -24.725 -0.526 34.305 1.00 93.62 101 LEU A CA 1
ATOM 783 C C . LEU A 1 101 ? -24.581 -0.182 32.822 1.00 93.62 101 LEU A C 1
ATOM 785 O O . LEU A 1 101 ? -24.889 -0.999 31.954 1.00 93.62 101 LEU A O 1
ATOM 789 N N . ILE A 1 102 ? -24.046 0.999 32.535 1.00 94.56 102 ILE A N 1
ATOM 790 C CA . ILE A 1 102 ? -23.729 1.443 31.180 1.00 94.56 102 ILE A CA 1
ATOM 791 C C . ILE A 1 102 ? -22.245 1.185 30.936 1.00 94.56 102 ILE A C 1
ATOM 793 O O . ILE A 1 102 ? -21.387 1.776 31.592 1.00 94.56 102 ILE A O 1
ATOM 797 N N . LEU A 1 103 ? -21.939 0.301 29.987 1.00 93.38 103 LEU A N 1
ATOM 798 C CA . LEU A 1 103 ? -20.575 0.023 29.545 1.00 93.38 103 LEU A CA 1
ATOM 799 C C . LEU A 1 103 ? -20.265 0.802 28.266 1.00 93.38 103 LEU A C 1
ATOM 801 O O . LEU A 1 103 ? -20.969 0.684 27.265 1.00 93.38 103 LEU A O 1
ATOM 805 N N . THR A 1 104 ? -19.162 1.543 28.278 1.00 93.12 104 THR A N 1
ATOM 806 C CA . THR A 1 104 ? -18.693 2.332 27.137 1.00 93.12 104 THR A CA 1
ATOM 807 C C . THR A 1 104 ? -17.347 1.800 26.664 1.00 93.12 104 THR A C 1
ATOM 809 O O . THR A 1 104 ? -16.369 1.804 27.415 1.00 93.12 104 THR A O 1
ATOM 812 N N . CYS A 1 105 ? -17.281 1.369 25.403 1.00 91.50 105 CYS A N 1
ATOM 813 C CA . CYS A 1 105 ? -16.028 1.000 24.748 1.00 91.50 105 CYS A CA 1
ATOM 814 C C . CYS A 1 105 ? -15.330 2.270 24.242 1.00 91.50 105 CYS A C 1
ATOM 816 O O . CYS A 1 105 ? -15.825 2.950 23.345 1.00 91.50 105 CYS A O 1
ATOM 818 N N . LEU A 1 106 ? -14.191 2.609 24.843 1.00 91.31 106 LEU A N 1
ATOM 819 C CA . LEU A 1 106 ? -13.408 3.795 24.509 1.00 91.31 106 LEU A CA 1
ATOM 820 C C . LEU A 1 106 ? -12.349 3.425 23.468 1.00 91.31 106 LEU A C 1
ATOM 822 O O . LEU A 1 106 ? -11.311 2.854 23.804 1.00 91.31 106 LEU A O 1
ATOM 826 N N . ALA A 1 107 ? -12.591 3.762 22.204 1.00 86.81 107 ALA A N 1
ATOM 827 C CA . ALA A 1 107 ? -11.691 3.424 21.105 1.00 86.81 107 ALA A CA 1
ATOM 828 C C . ALA A 1 107 ? -11.366 4.652 20.242 1.00 86.81 107 ALA A C 1
ATOM 830 O O . ALA A 1 107 ? -11.739 4.756 19.077 1.00 86.81 107 ALA A O 1
ATOM 831 N N . ALA A 1 108 ? -10.658 5.613 20.835 1.00 81.50 108 ALA A N 1
ATOM 832 C CA . ALA A 1 108 ? -10.140 6.750 20.085 1.00 81.50 108 ALA A CA 1
ATOM 833 C C . ALA A 1 108 ? -9.051 6.299 19.092 1.00 81.50 108 ALA A C 1
ATOM 835 O O . ALA A 1 108 ? -8.243 5.425 19.409 1.00 81.50 108 ALA A O 1
ATOM 836 N N . GLN A 1 109 ? -8.988 6.949 17.925 1.00 80.88 109 GLN A N 1
ATOM 837 C CA . GLN A 1 109 ? -7.951 6.732 16.902 1.00 80.88 109 GLN A CA 1
ATOM 838 C C . GLN A 1 109 ? -7.896 5.295 16.350 1.00 80.88 109 GLN A C 1
ATOM 840 O O . GLN A 1 109 ? -6.805 4.760 16.129 1.00 80.88 109 GLN A O 1
ATOM 845 N N . GLN A 1 110 ? -9.059 4.665 16.177 1.00 85.38 110 GLN A N 1
ATOM 846 C CA . GLN A 1 110 ? -9.170 3.419 15.423 1.00 85.38 110 GLN A CA 1
ATOM 847 C C . GLN A 1 110 ? -9.227 3.699 13.916 1.00 85.38 110 GLN A C 1
ATOM 849 O O . GLN A 1 110 ? -9.643 4.793 13.531 1.00 85.38 110 GLN A O 1
ATOM 854 N N . PRO A 1 111 ? -8.853 2.721 13.078 1.00 82.94 111 PRO A N 1
ATOM 855 C CA . PRO A 1 111 ? -9.128 2.766 11.644 1.00 82.94 111 PRO A CA 1
ATOM 856 C C . PRO A 1 111 ? -10.630 2.925 11.357 1.00 82.94 111 PRO A C 1
ATOM 858 O O . PRO A 1 111 ? -11.460 2.430 12.124 1.00 82.94 111 PRO A O 1
ATOM 861 N N . ASP A 1 112 ? -10.980 3.559 10.234 1.00 79.25 112 ASP A N 1
ATOM 862 C CA . ASP A 1 112 ? -12.379 3.821 9.842 1.00 79.25 112 ASP A CA 1
ATOM 863 C C . ASP A 1 112 ? -13.234 2.547 9.711 1.00 79.25 112 ASP A C 1
ATOM 865 O O . ASP A 1 112 ? -14.451 2.585 9.873 1.00 79.25 112 ASP A O 1
ATOM 869 N N . ASP A 1 113 ? -12.610 1.407 9.413 1.00 77.44 113 ASP A N 1
ATOM 870 C CA . ASP A 1 113 ? -13.250 0.101 9.242 1.00 77.44 113 ASP A CA 1
ATOM 871 C C . ASP A 1 113 ? -13.269 -0.756 10.522 1.00 77.44 113 ASP A C 1
ATOM 873 O O . ASP A 1 113 ? -13.621 -1.939 10.482 1.00 77.44 113 ASP A O 1
ATOM 877 N N . ALA A 1 114 ? -12.922 -0.177 11.677 1.00 85.81 114 ALA A N 1
ATOM 878 C CA . ALA A 1 114 ? -12.972 -0.878 12.953 1.00 85.81 114 ALA A CA 1
ATOM 879 C C . ALA A 1 114 ? -14.409 -1.272 13.342 1.00 85.81 114 ALA A C 1
ATOM 881 O O . ALA A 1 114 ? -15.333 -0.459 13.343 1.00 85.81 114 ALA A O 1
ATOM 882 N N . GLN A 1 115 ? -14.585 -2.534 13.741 1.00 88.19 115 GLN A N 1
ATOM 883 C CA . GLN A 1 115 ? -15.866 -3.074 14.199 1.00 88.19 115 GLN A CA 1
ATOM 884 C C . GLN A 1 115 ? -15.857 -3.329 15.707 1.00 88.19 115 GLN A C 1
ATOM 886 O O . GLN A 1 115 ? -14.888 -3.851 16.261 1.00 88.19 115 GLN A O 1
ATOM 891 N N . TYR A 1 116 ? -16.979 -3.026 16.358 1.00 88.75 116 TYR A N 1
ATOM 892 C CA . TYR A 1 116 ? -17.157 -3.163 17.802 1.00 88.75 116 TYR A CA 1
ATOM 893 C C . TYR A 1 116 ? -18.019 -4.379 18.120 1.00 88.75 116 TYR A C 1
ATOM 895 O O . TYR A 1 116 ? -19.089 -4.561 17.540 1.00 88.75 116 TYR A O 1
ATOM 903 N N . LYS A 1 117 ? -17.564 -5.210 19.061 1.00 90.31 117 LYS A N 1
ATOM 904 C CA . LYS A 1 117 ? -18.306 -6.381 19.535 1.00 90.31 117 LYS A CA 1
ATOM 905 C C . LYS A 1 117 ? -18.258 -6.448 21.054 1.00 90.31 117 LYS A C 1
ATOM 907 O O . LYS A 1 117 ? -17.191 -6.324 21.649 1.00 90.31 117 LYS A O 1
ATOM 912 N N . TRP A 1 118 ? -19.416 -6.684 21.659 1.00 90.56 118 TRP A N 1
ATOM 913 C CA . TRP A 1 118 ? -19.547 -6.956 23.084 1.00 90.56 118 TRP A CA 1
ATOM 914 C C . TRP A 1 118 ? -19.625 -8.462 23.296 1.00 90.56 118 TRP A C 1
ATOM 916 O O . TRP A 1 118 ? -20.454 -9.135 22.687 1.00 90.56 118 TRP A O 1
ATOM 926 N N . LEU A 1 119 ? -18.746 -8.989 24.143 1.00 89.75 119 LEU A N 1
ATOM 927 C CA . LEU A 1 119 ? -18.700 -10.403 24.490 1.00 89.75 119 LEU A CA 1
ATOM 928 C C . LEU A 1 119 ? -18.975 -10.535 25.984 1.00 89.75 119 LEU A C 1
ATOM 930 O O . LEU A 1 119 ? -18.307 -9.901 26.799 1.00 89.75 119 LEU A O 1
ATOM 934 N N . ARG A 1 120 ? -19.955 -11.365 26.337 1.00 86.69 120 ARG A N 1
ATOM 935 C CA . ARG A 1 120 ? -20.195 -11.784 27.715 1.00 86.69 120 ARG A CA 1
ATOM 936 C C . ARG A 1 120 ? -19.604 -13.176 27.871 1.00 86.69 120 ARG A C 1
ATOM 938 O O . ARG A 1 120 ? -19.994 -14.079 27.136 1.00 86.69 120 ARG A O 1
ATOM 945 N N . LEU A 1 121 ? -18.646 -13.325 28.780 1.00 83.50 121 LEU A N 1
ATOM 946 C CA . LEU A 1 121 ? -18.121 -14.646 29.102 1.00 83.50 121 LEU A CA 1
ATOM 947 C C . LEU A 1 121 ? -19.182 -15.427 29.903 1.00 83.50 121 LEU A C 1
ATOM 949 O O . LEU A 1 121 ? -19.883 -14.802 30.708 1.00 83.50 121 LEU A O 1
ATOM 953 N N . PRO A 1 122 ? -19.350 -16.731 29.621 1.00 77.00 122 PRO A N 1
ATOM 954 C CA . PRO A 1 122 ? -20.260 -17.605 30.355 1.00 77.00 122 PRO A CA 1
ATOM 955 C C . PRO A 1 122 ? -19.836 -17.801 31.814 1.00 77.00 122 PRO A C 1
ATOM 957 O O . PRO A 1 122 ? -18.617 -17.727 32.097 1.00 77.00 122 PRO A O 1
#

Secondary structure (DSSP, 8-state):
---EEEEEEETTEEEEEEE-SS---SS--S--EEEEEETTEEEEEES-SEEEEEHHHHTT--EEEEEE-SS-EEEPPPB-----PPPPPPEEEEEEETTEEEEEEE-TT--TT---------

Organism: NCBI:txid188132

Radius of gyration: 22.24 Å; chains: 1; bounding box: 60×30×62 Å

Sequence (122 aa):
MKPTLNITCQASEVVFTCSHNPQPDDRKYDTINYKWFQNDSMISNRTEISMKRKVAETKNLPVSCEVGNKVSSARSDSLTHTCIEPVKKPGINGTCKDSELILTCLAAQQPDDAQYKWLRLP

InterPro domains:
  IPR007110 Immu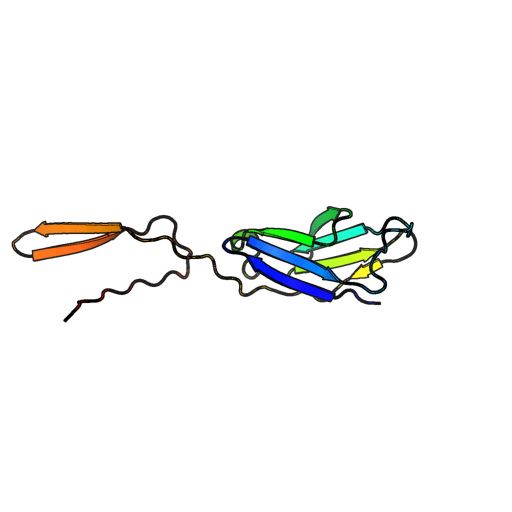noglobulin-like domain [PS50835] (1-80)
  IPR013783 Immunoglobulin-like fold [G3DSA:2.60.40.10] (1-86)

pLDDT: mean 88.96, std 9.17, range [54.12, 97.44]